Protein AF-M3K2U1-F1 (afdb_monomer)

Radius of gyration: 22.96 Å; Cα contacts (8 Å, |Δi|>4): 30; chains: 1; bounding box: 80×54×49 Å

Organism: Candida maltosa (strain Xu316) (NCBI:txid1245528)

Solvent-accessible surface area (backbone atoms only — not comparable to full-atom values): 6446 Å² total; per-residue (Å²): 138,80,85,79,78,75,73,79,80,75,76,71,79,79,78,84,50,72,67,56,51,52,52,52,47,54,49,50,42,53,72,78,40,66,83,62,80,50,63,69,58,49,53,50,51,53,54,51,48,53,49,51,52,51,50,50,51,52,42,73,74,40,94,53,47,67,64,44,50,50,52,48,52,54,51,51,50,52,52,51,53,50,52,52,51,53,53,54,50,55,54,54,58,65,75,65,76,80,77,78,87,79,87,131

Secondary structure (DSSP, 8-state):
-----------------HHHHHHHHHHHHHHH-TTS--HHHHHHHHHHHHHHHHHHHHHHH-S-HHHHHHHHHHHHHHHHHHHHHHHHHHHHHHTT----PPP-

Structure (mmCIF, N/CA/C/O backbone):
data_AF-M3K2U1-F1
#
_entry.id   AF-M3K2U1-F1
#
loop_
_atom_site.group_PDB
_atom_site.id
_atom_site.type_symbol
_atom_site.label_atom_id
_atom_site.label_alt_id
_atom_site.label_comp_id
_atom_site.label_asym_id
_atom_site.label_entity_id
_atom_site.label_seq_id
_atom_site.pdbx_PDB_ins_code
_atom_site.Cartn_x
_atom_site.Cartn_y
_atom_site.Cartn_z
_atom_site.occupancy
_atom_site.B_iso_or_equiv
_atom_site.auth_seq_id
_atom_site.auth_comp_id
_atom_site.auth_asym_id
_atom_site.auth_atom_id
_atom_site.pdbx_PDB_model_num
ATOM 1 N N . MET A 1 1 ? 47.454 -31.636 -6.502 1.00 44.75 1 MET A N 1
ATOM 2 C CA . MET A 1 1 ? 46.669 -30.669 -5.712 1.00 44.75 1 MET A CA 1
ATOM 3 C C . MET A 1 1 ? 45.978 -29.764 -6.712 1.00 44.75 1 MET A C 1
ATOM 5 O O . MET A 1 1 ? 46.639 -28.910 -7.281 1.00 44.75 1 MET A O 1
ATOM 9 N N . SER A 1 2 ? 44.714 -30.043 -7.021 1.00 44.09 2 SER A N 1
ATOM 10 C CA . SER A 1 2 ? 43.900 -29.178 -7.874 1.00 44.09 2 SER A CA 1
ATOM 11 C C . SER A 1 2 ? 42.861 -28.544 -6.972 1.00 44.09 2 SER A C 1
ATOM 13 O O . SER A 1 2 ? 41.999 -29.230 -6.430 1.00 44.09 2 SER A O 1
ATOM 15 N N . ASP A 1 3 ? 43.062 -27.255 -6.748 1.00 48.75 3 ASP A N 1
ATOM 16 C CA . ASP A 1 3 ? 42.221 -26.366 -5.969 1.00 48.75 3 ASP A CA 1
ATOM 17 C C . ASP A 1 3 ? 40.856 -26.257 -6.664 1.00 48.75 3 ASP A C 1
ATOM 19 O O . ASP A 1 3 ? 40.711 -25.594 -7.691 1.00 48.75 3 ASP A O 1
ATOM 23 N N . ASN A 1 4 ? 39.870 -27.009 -6.170 1.00 52.59 4 ASN A N 1
ATOM 24 C CA . ASN A 1 4 ? 38.485 -26.877 -6.601 1.00 52.59 4 ASN A CA 1
ATOM 25 C C . ASN A 1 4 ? 37.856 -25.757 -5.770 1.00 52.59 4 ASN A C 1
ATOM 27 O O . ASN A 1 4 ? 37.183 -26.009 -4.775 1.00 52.59 4 ASN A O 1
ATOM 31 N N . SER A 1 5 ? 38.146 -24.516 -6.160 1.00 52.28 5 SER A N 1
ATOM 32 C CA . SER A 1 5 ? 37.490 -23.323 -5.637 1.00 52.28 5 SER A CA 1
ATOM 33 C C . SER A 1 5 ? 35.990 -23.378 -5.977 1.00 52.28 5 SER A C 1
ATOM 35 O O . SER A 1 5 ? 35.560 -22.923 -7.040 1.00 52.28 5 SER A O 1
ATOM 37 N N . GLU A 1 6 ? 35.184 -23.959 -5.087 1.00 52.50 6 GLU A N 1
ATOM 38 C CA . GLU A 1 6 ? 33.729 -23.806 -5.086 1.00 52.50 6 GLU A CA 1
ATOM 39 C C . GLU A 1 6 ? 33.406 -22.316 -4.919 1.00 52.50 6 GLU A C 1
ATOM 41 O O . GLU A 1 6 ? 33.556 -21.733 -3.845 1.00 52.50 6 GLU A O 1
ATOM 46 N N . LYS A 1 7 ? 32.990 -21.665 -6.011 1.00 54.19 7 LYS A N 1
ATOM 47 C CA . LYS A 1 7 ? 32.365 -20.341 -5.944 1.00 54.19 7 LYS A CA 1
ATOM 48 C C . LYS A 1 7 ? 31.168 -20.435 -4.988 1.00 54.19 7 LYS A C 1
ATOM 50 O O . LYS A 1 7 ? 30.331 -2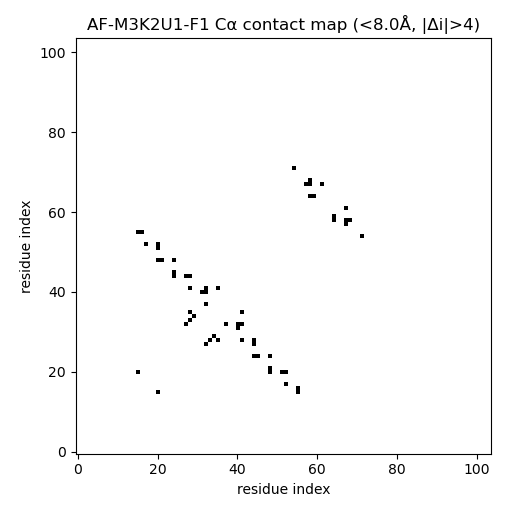1.314 -5.202 1.00 54.19 7 LYS A O 1
ATOM 55 N N . PRO A 1 8 ? 31.030 -19.533 -4.001 1.00 48.44 8 PRO A N 1
ATOM 56 C CA . PRO A 1 8 ? 29.822 -19.485 -3.197 1.00 48.44 8 PRO A CA 1
ATOM 57 C C . PRO A 1 8 ? 28.635 -19.249 -4.132 1.00 48.44 8 PRO A C 1
ATOM 59 O O . PRO A 1 8 ? 28.638 -18.299 -4.920 1.00 48.44 8 PRO A O 1
ATOM 62 N N . GLN A 1 9 ? 27.649 -20.146 -4.077 1.00 45.25 9 GLN A N 1
ATOM 63 C CA . GLN A 1 9 ? 26.349 -19.941 -4.699 1.00 45.25 9 GLN A CA 1
ATOM 64 C C . GLN A 1 9 ? 25.775 -18.654 -4.112 1.00 45.25 9 GLN A C 1
ATOM 66 O O . GLN A 1 9 ? 25.399 -18.589 -2.946 1.00 45.25 9 GLN A O 1
ATOM 71 N N . GLN A 1 10 ? 25.792 -17.599 -4.920 1.00 43.88 10 GLN A N 1
ATOM 72 C CA . GLN A 1 10 ? 25.056 -16.379 -4.654 1.00 43.88 10 GLN A CA 1
ATOM 73 C C . GLN A 1 10 ? 23.581 -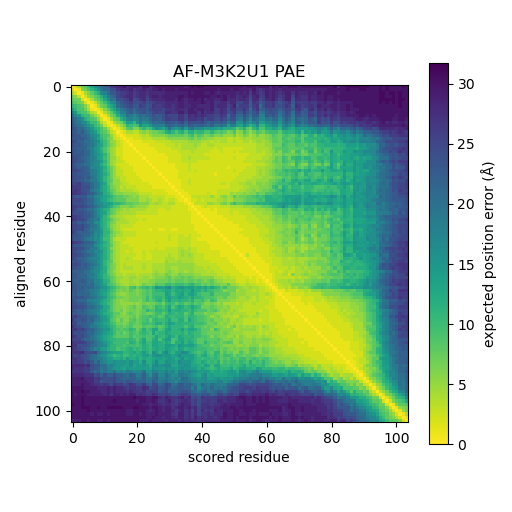16.783 -4.656 1.00 43.88 10 GLN A C 1
ATOM 75 O O . GLN A 1 10 ? 23.005 -17.005 -5.721 1.00 43.88 10 GLN A O 1
ATOM 80 N N . GLU A 1 11 ? 22.994 -16.964 -3.474 1.00 47.72 11 GLU A N 1
ATOM 81 C CA . GLU A 1 11 ? 21.549 -17.086 -3.335 1.00 47.72 11 GLU A CA 1
ATOM 82 C C . GLU A 1 11 ? 20.950 -15.794 -3.891 1.00 47.72 11 GLU A C 1
ATOM 84 O O . GLU A 1 11 ? 21.016 -14.728 -3.277 1.00 47.72 11 GLU A O 1
ATOM 89 N N . THR A 1 12 ? 20.443 -15.854 -5.119 1.00 52.06 12 THR A N 1
ATOM 90 C CA . THR A 1 12 ? 19.627 -14.778 -5.669 1.00 52.06 12 THR A CA 1
ATOM 91 C C . THR A 1 12 ? 18.474 -14.551 -4.695 1.00 52.06 12 THR A C 1
ATOM 93 O O . THR A 1 12 ? 17.804 -15.534 -4.360 1.00 52.06 12 THR A O 1
ATOM 96 N N . PRO A 1 13 ? 18.231 -13.311 -4.229 1.00 63.16 13 PRO A N 1
ATOM 97 C CA . PRO A 1 13 ? 17.120 -13.034 -3.332 1.00 63.16 13 PRO A CA 1
ATOM 98 C C . PRO A 1 13 ? 15.841 -13.596 -3.946 1.00 63.16 13 PRO A C 1
ATOM 100 O O . PRO A 1 13 ? 15.511 -13.260 -5.085 1.00 63.16 13 PRO A O 1
ATOM 103 N N . LYS A 1 14 ? 15.154 -14.489 -3.226 1.00 69.94 14 LYS A N 1
ATOM 104 C CA . LYS A 1 14 ? 13.865 -15.021 -3.669 1.00 69.94 14 LYS A CA 1
ATOM 105 C C . LYS A 1 14 ? 12.914 -13.830 -3.816 1.00 69.94 14 LYS A C 1
ATOM 107 O O . LYS A 1 14 ? 12.600 -13.179 -2.821 1.00 69.94 14 LYS A O 1
ATOM 112 N N . GLU A 1 15 ? 12.518 -13.508 -5.049 1.00 73.62 15 GLU A N 1
ATOM 113 C CA . GLU A 1 15 ? 11.520 -12.463 -5.284 1.00 73.62 15 GLU A CA 1
ATOM 114 C C . GLU A 1 15 ? 10.202 -12.900 -4.637 1.00 73.62 15 GLU A C 1
ATOM 116 O O . GLU A 1 15 ? 9.752 -14.032 -4.815 1.00 73.62 15 GLU A O 1
ATOM 121 N N . LEU A 1 1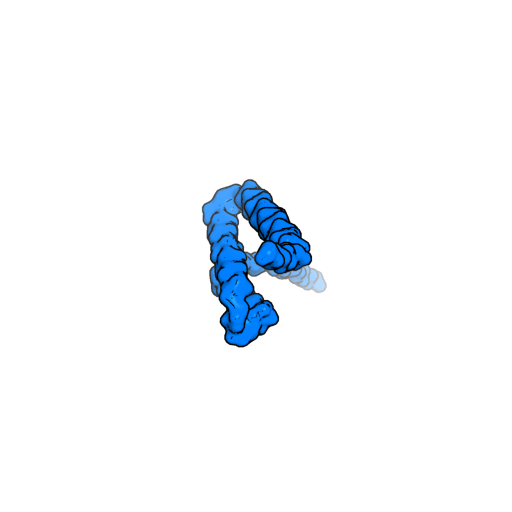6 ? 9.625 -12.001 -3.843 1.00 77.94 16 LEU A N 1
ATOM 122 C CA . LEU A 1 16 ? 8.361 -12.222 -3.153 1.00 77.94 16 LEU A CA 1
ATOM 123 C C . LEU A 1 16 ? 7.228 -12.283 -4.187 1.00 77.94 16 LEU A C 1
ATOM 125 O O . LEU A 1 16 ? 7.121 -11.386 -5.028 1.00 77.94 16 LEU A O 1
ATOM 129 N N . ASP A 1 17 ? 6.383 -13.311 -4.126 1.00 82.75 17 ASP A N 1
ATOM 130 C CA . ASP A 1 17 ? 5.261 -13.478 -5.055 1.00 82.75 17 ASP A CA 1
ATOM 131 C C . ASP A 1 17 ? 3.885 -13.209 -4.404 1.00 82.75 17 ASP A C 1
ATOM 133 O O . ASP A 1 17 ? 3.763 -12.896 -3.217 1.00 82.75 17 ASP A O 1
ATOM 137 N N . GLN A 1 18 ? 2.811 -13.290 -5.198 1.00 80.31 18 GLN A N 1
ATOM 138 C CA . GLN A 1 18 ? 1.443 -13.062 -4.707 1.00 80.31 18 GLN A CA 1
ATOM 139 C C . GLN A 1 18 ? 0.986 -14.121 -3.688 1.00 80.31 18 GLN A C 1
ATOM 141 O O . GLN A 1 18 ? 0.179 -13.818 -2.806 1.00 80.31 18 GLN A O 1
ATOM 146 N N . ASN A 1 19 ? 1.499 -15.352 -3.772 1.00 86.62 19 ASN A N 1
ATOM 147 C CA . ASN A 1 19 ? 1.167 -16.411 -2.820 1.00 86.62 19 ASN A CA 1
ATOM 148 C C . ASN A 1 19 ? 1.832 -16.150 -1.466 1.00 86.62 19 ASN A C 1
ATOM 150 O O . ASN A 1 19 ? 1.212 -16.373 -0.421 1.00 86.62 19 ASN A O 1
ATOM 154 N N . ASP A 1 20 ? 3.063 -15.635 -1.474 1.00 86.06 20 ASP A N 1
ATOM 155 C CA . ASP A 1 20 ? 3.760 -15.197 -0.268 1.00 86.06 20 ASP A CA 1
ATOM 156 C C . ASP A 1 20 ? 2.963 -14.077 0.427 1.00 86.06 20 ASP A C 1
ATOM 158 O O . ASP A 1 20 ? 2.701 -14.154 1.628 1.00 86.06 20 ASP A O 1
ATOM 162 N N . ILE A 1 21 ? 2.466 -13.088 -0.327 1.00 85.88 21 ILE A N 1
ATOM 163 C CA . ILE A 1 21 ? 1.610 -12.012 0.207 1.00 85.88 21 ILE A CA 1
ATOM 164 C C . ILE A 1 21 ? 0.320 -12.543 0.818 1.00 85.88 21 ILE A C 1
ATOM 166 O O . ILE A 1 21 ? -0.029 -12.158 1.936 1.00 85.88 21 ILE A O 1
ATOM 170 N N . HIS A 1 22 ? -0.362 -13.462 0.139 1.00 86.81 22 HIS A N 1
ATOM 171 C CA . HIS A 1 22 ? -1.577 -14.065 0.674 1.00 86.81 22 HIS A CA 1
ATOM 172 C C . HIS A 1 22 ? -1.303 -14.865 1.958 1.00 86.81 22 HIS A C 1
ATOM 174 O O . HIS A 1 22 ? -2.078 -14.826 2.916 1.00 86.81 22 HIS A O 1
ATOM 180 N N . THR A 1 23 ? -0.161 -15.552 2.020 1.00 88.69 23 THR A N 1
ATOM 181 C CA . THR A 1 23 ? 0.270 -16.294 3.211 1.00 88.69 23 THR A CA 1
ATOM 182 C C . THR A 1 23 ? 0.519 -15.352 4.387 1.00 88.69 23 THR A C 1
ATOM 184 O O . THR A 1 23 ? 0.022 -15.598 5.488 1.00 88.69 23 THR A O 1
ATOM 187 N N . ILE A 1 24 ? 1.225 -14.241 4.161 1.00 86.25 24 ILE A N 1
ATOM 188 C CA . ILE A 1 24 ? 1.496 -13.239 5.198 1.00 86.25 24 ILE A CA 1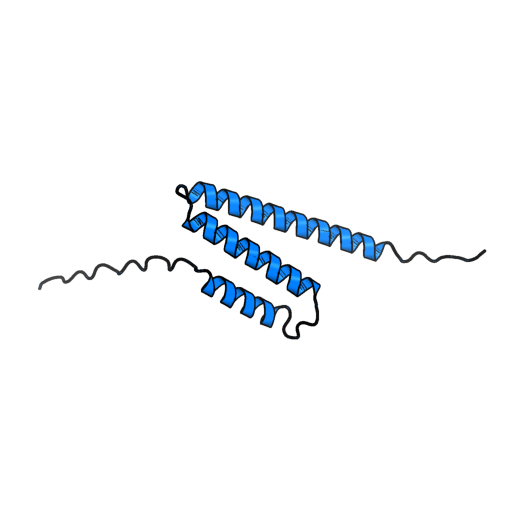
ATOM 189 C C . ILE A 1 24 ? 0.199 -12.555 5.646 1.00 86.25 24 ILE A C 1
ATOM 191 O O . ILE A 1 24 ? -0.006 -12.398 6.849 1.00 86.25 24 ILE A O 1
ATOM 195 N N . GLN A 1 25 ? -0.716 -12.238 4.724 1.00 87.44 25 GLN A N 1
ATOM 196 C CA . GLN A 1 25 ? -2.037 -11.699 5.054 1.00 87.44 25 GLN A CA 1
ATOM 197 C C . GLN A 1 25 ? -2.809 -12.636 5.991 1.00 87.44 25 GLN A C 1
ATOM 199 O O . GLN A 1 25 ? -3.330 -12.204 7.019 1.00 87.44 25 GLN A O 1
ATOM 204 N N . ASN A 1 26 ? -2.846 -13.931 5.673 1.00 90.94 26 ASN A N 1
ATOM 205 C CA . ASN A 1 26 ? -3.530 -14.931 6.491 1.00 90.94 26 ASN A CA 1
ATOM 206 C C . ASN A 1 26 ? -2.891 -15.086 7.879 1.00 90.94 26 ASN A C 1
ATOM 208 O O . ASN A 1 26 ? -3.599 -15.288 8.867 1.00 90.94 26 ASN A O 1
ATOM 212 N N . MET A 1 27 ? -1.564 -14.981 7.979 1.00 88.00 27 MET A N 1
ATOM 213 C CA . MET A 1 27 ? -0.874 -14.965 9.272 1.00 88.00 27 MET A CA 1
ATOM 214 C C . MET A 1 27 ? -1.207 -13.705 10.074 1.00 88.00 27 MET A C 1
ATOM 216 O O . MET A 1 27 ? -1.557 -13.812 11.248 1.00 88.00 27 MET A O 1
ATOM 220 N N . ALA A 1 28 ? -1.161 -12.530 9.444 1.00 82.31 28 ALA A N 1
ATOM 221 C CA . ALA A 1 28 ? -1.511 -11.263 10.078 1.00 82.31 28 ALA A CA 1
ATOM 222 C C . ALA A 1 28 ? -2.946 -11.291 10.617 1.00 82.31 28 ALA A C 1
ATOM 224 O O . ALA A 1 28 ? -3.174 -10.915 11.763 1.00 82.31 28 ALA A O 1
ATOM 225 N N . GLN A 1 29 ? -3.889 -11.832 9.843 1.00 88.12 29 GLN A N 1
ATOM 226 C CA . GLN A 1 29 ? -5.270 -12.043 10.270 1.00 88.12 29 GLN A CA 1
ATOM 227 C C . GLN A 1 29 ? -5.357 -12.920 11.525 1.00 88.12 29 GLN A C 1
ATOM 229 O O . GLN A 1 29 ? -5.983 -12.531 12.506 1.00 88.12 29 GLN A O 1
ATOM 234 N N . LYS A 1 30 ? -4.690 -14.080 11.528 1.00 90.56 30 LYS A N 1
ATOM 235 C CA . LYS A 1 30 ? -4.697 -15.007 12.672 1.00 90.56 30 LYS A CA 1
ATOM 236 C C . LYS A 1 30 ? -4.068 -14.418 13.934 1.00 90.56 30 LYS A C 1
ATOM 238 O O . LYS A 1 30 ? -4.452 -14.811 15.027 1.00 90.56 30 LYS A O 1
ATOM 243 N N . ILE A 1 31 ? -3.095 -13.520 13.797 1.00 86.62 31 ILE A N 1
ATOM 244 C CA . ILE A 1 31 ? -2.396 -12.910 14.936 1.00 86.62 31 ILE A CA 1
ATOM 245 C C . ILE A 1 31 ? -3.171 -11.704 15.473 1.00 86.62 31 ILE A C 1
ATOM 247 O O . ILE A 1 31 ? -3.341 -11.567 16.681 1.00 86.62 31 ILE A O 1
ATOM 251 N N . LEU A 1 32 ? -3.620 -10.820 14.582 1.00 80.69 32 LEU A N 1
ATOM 252 C CA . LEU A 1 32 ? -4.185 -9.520 14.944 1.00 80.69 32 LEU A CA 1
ATOM 253 C C . LEU A 1 32 ? -5.702 -9.566 15.156 1.00 80.69 32 LEU A C 1
ATOM 255 O O . LEU A 1 32 ? -6.230 -8.747 15.904 1.00 80.69 32 LEU A O 1
ATOM 259 N N . ASN A 1 33 ? -6.405 -10.503 14.515 1.00 89.69 33 ASN A N 1
ATOM 260 C CA . ASN A 1 33 ? -7.843 -10.706 14.685 1.00 89.69 33 ASN A CA 1
ATOM 261 C C . ASN A 1 33 ? -8.224 -12.202 14.570 1.00 89.69 33 ASN A C 1
ATOM 263 O O . ASN A 1 33 ? -8.936 -12.597 13.638 1.00 89.69 33 ASN A O 1
ATOM 267 N N . PRO A 1 34 ? -7.750 -13.051 15.508 1.00 89.44 34 PRO A N 1
ATOM 268 C CA . PRO A 1 34 ? -7.876 -14.514 15.448 1.00 89.44 34 PRO A CA 1
ATOM 269 C C . PRO A 1 34 ? -9.316 -15.019 15.324 1.00 89.44 34 PRO A C 1
ATOM 271 O O . PRO A 1 34 ? -9.563 -16.008 14.638 1.00 89.44 34 PRO A O 1
ATOM 274 N N . ASN A 1 35 ? -10.255 -14.335 15.977 1.00 92.44 35 ASN A N 1
ATOM 275 C CA . ASN A 1 35 ? -11.667 -14.718 16.019 1.00 92.44 35 ASN A CA 1
ATOM 276 C C . ASN A 1 35 ? -12.521 -13.975 14.988 1.00 92.44 35 ASN A C 1
ATOM 278 O O . ASN A 1 35 ? -13.706 -14.253 14.861 1.00 92.44 35 ASN A O 1
ATOM 282 N N . ASN A 1 36 ? -11.919 -13.053 14.231 1.00 83.94 36 ASN A N 1
ATOM 283 C CA . ASN A 1 36 ? -12.613 -12.213 13.263 1.00 83.94 36 ASN A CA 1
ATOM 284 C C . ASN A 1 36 ? -13.619 -11.209 13.871 1.00 83.94 36 ASN A C 1
ATOM 286 O O . ASN A 1 36 ? -14.446 -10.659 13.147 1.00 83.94 36 ASN A O 1
ATOM 290 N N . ASP A 1 37 ? -13.527 -10.940 15.174 1.00 89.44 37 ASP A N 1
ATOM 291 C CA . ASP A 1 37 ? -14.512 -10.156 15.933 1.00 89.44 37 ASP A CA 1
ATOM 292 C C . ASP A 1 37 ? -14.397 -8.642 15.694 1.00 89.44 37 ASP A C 1
ATOM 294 O O . ASP A 1 37 ? -15.352 -7.899 15.923 1.00 89.44 37 ASP A O 1
ATOM 298 N N . ASN A 1 38 ? -13.232 -8.162 15.239 1.00 86.06 38 ASN A N 1
ATOM 299 C CA . ASN A 1 38 ? -13.009 -6.744 14.959 1.00 86.06 38 ASN A CA 1
ATOM 300 C C . ASN A 1 38 ? -13.012 -6.443 13.442 1.00 86.06 38 ASN A C 1
ATOM 302 O O . ASN A 1 38 ? -11.979 -6.607 12.782 1.00 86.06 38 ASN A O 1
ATOM 306 N N . PRO A 1 39 ? -14.132 -5.962 12.868 1.00 86.69 39 PRO A N 1
ATOM 307 C CA . PRO A 1 39 ? -14.230 -5.691 11.434 1.00 86.69 39 PRO A CA 1
ATOM 308 C C . PRO A 1 39 ? -13.270 -4.591 10.958 1.00 86.69 39 PRO A C 1
ATOM 310 O O . PRO A 1 39 ? -12.755 -4.682 9.847 1.00 86.69 39 PRO A O 1
ATOM 313 N N . GLN A 1 40 ? -12.937 -3.610 11.803 1.00 83.50 40 GLN A N 1
ATOM 314 C CA . GLN A 1 40 ? -11.986 -2.554 11.435 1.00 83.50 40 GLN A CA 1
ATOM 315 C C . GLN A 1 40 ? -10.568 -3.108 11.241 1.00 83.50 40 GLN A C 1
ATOM 317 O O . GLN A 1 40 ? -9.849 -2.685 10.336 1.00 83.50 40 GLN A O 1
ATOM 322 N N . ILE A 1 41 ? -10.163 -4.089 12.057 1.00 79.50 41 ILE A N 1
ATOM 323 C CA . ILE A 1 41 ? -8.857 -4.745 11.894 1.00 79.50 41 ILE A CA 1
ATOM 324 C C . ILE A 1 41 ? -8.822 -5.546 10.588 1.00 79.50 41 ILE A C 1
ATOM 326 O O . ILE A 1 41 ? -7.806 -5.530 9.896 1.00 79.50 41 ILE A O 1
ATOM 330 N N . ASN A 1 42 ? -9.927 -6.185 10.198 1.00 84.88 42 ASN A N 1
ATOM 331 C CA . ASN A 1 42 ? -10.001 -6.896 8.918 1.00 84.88 42 ASN A CA 1
ATOM 332 C C . ASN A 1 42 ? -9.845 -5.967 7.725 1.00 84.88 42 ASN A C 1
ATOM 334 O O . ASN A 1 42 ? -9.059 -6.259 6.828 1.00 84.88 42 ASN A O 1
ATOM 338 N N . GLU A 1 43 ? -10.586 -4.862 7.711 1.00 85.50 43 GLU A N 1
ATOM 339 C CA . GLU A 1 43 ? -10.506 -3.868 6.641 1.00 85.50 43 GLU A CA 1
ATOM 340 C C . GLU A 1 43 ? -9.091 -3.294 6.535 1.00 85.50 43 GLU A C 1
ATOM 342 O O . GLU A 1 43 ? -8.546 -3.150 5.437 1.00 85.50 43 GLU A O 1
ATOM 347 N N . TYR A 1 44 ? -8.444 -3.046 7.675 1.00 83.06 44 TYR A N 1
ATOM 348 C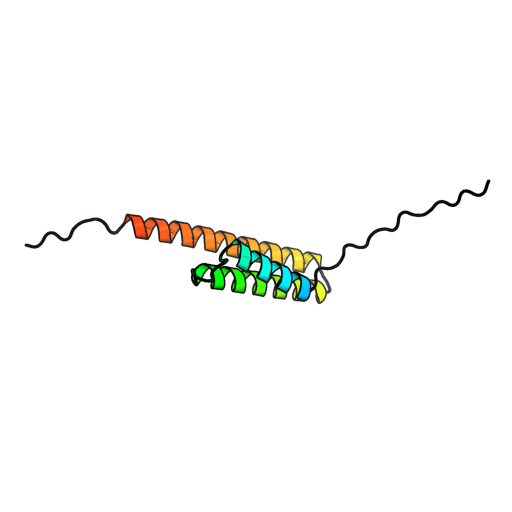 CA . TYR A 1 44 ? -7.059 -2.594 7.713 1.00 83.06 44 TYR A CA 1
ATOM 349 C C . TYR A 1 44 ? -6.081 -3.632 7.141 1.00 83.06 44 TYR A C 1
ATOM 351 O O . TYR A 1 44 ? -5.234 -3.294 6.313 1.00 83.06 44 TYR A O 1
ATOM 359 N N . ILE A 1 45 ? -6.206 -4.905 7.526 1.00 82.19 45 ILE A N 1
ATOM 360 C CA . ILE A 1 45 ? -5.360 -5.985 7.000 1.00 82.19 45 ILE A CA 1
ATOM 361 C C . ILE A 1 45 ? -5.588 -6.134 5.493 1.00 82.19 45 ILE A C 1
ATOM 363 O O . ILE A 1 45 ? -4.636 -6.083 4.716 1.00 82.19 45 ILE A O 1
ATOM 367 N N . GLN A 1 46 ? -6.839 -6.248 5.050 1.00 87.31 46 GLN A N 1
ATOM 368 C CA . GLN A 1 46 ? -7.170 -6.411 3.634 1.00 87.31 46 GLN A CA 1
ATOM 369 C C . GLN A 1 46 ? -6.658 -5.247 2.783 1.00 87.31 46 GLN A C 1
ATOM 371 O O . GLN A 1 46 ? -6.012 -5.476 1.762 1.00 87.31 46 GLN A O 1
ATOM 376 N N . SER A 1 47 ? -6.893 -4.005 3.212 1.00 85.50 47 SER A N 1
ATOM 377 C CA . SER A 1 47 ? -6.427 -2.820 2.482 1.00 85.50 47 SER A CA 1
ATOM 378 C C . SER A 1 47 ? -4.898 -2.745 2.414 1.00 85.50 47 SER A C 1
ATOM 380 O O . SER A 1 47 ? -4.346 -2.436 1.356 1.00 85.50 47 SER A O 1
ATOM 382 N N . THR A 1 48 ? -4.207 -3.100 3.500 1.00 85.62 48 THR A N 1
ATOM 383 C CA . THR A 1 48 ? -2.739 -3.114 3.562 1.00 85.62 48 THR A CA 1
ATOM 384 C C . THR A 1 48 ? -2.147 -4.139 2.598 1.00 85.62 48 THR A C 1
ATOM 386 O O . THR A 1 48 ? -1.281 -3.806 1.788 1.00 85.62 48 THR A O 1
ATOM 389 N N . PHE A 1 49 ? -2.629 -5.382 2.630 1.00 86.88 49 PHE A N 1
ATOM 390 C CA . PHE A 1 49 ? -2.090 -6.443 1.776 1.00 86.88 49 PHE A CA 1
ATOM 391 C C . PHE A 1 49 ? -2.500 -6.292 0.306 1.00 86.88 49 PHE A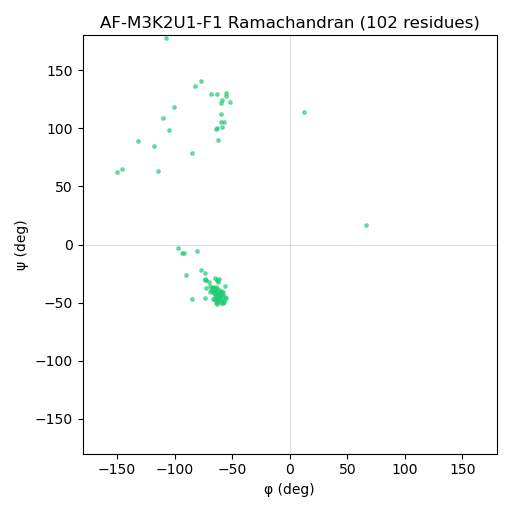 C 1
ATOM 393 O O . PHE A 1 49 ? -1.700 -6.609 -0.574 1.00 86.88 49 PHE A O 1
ATOM 400 N N . ALA A 1 50 ? -3.674 -5.716 0.020 1.00 88.38 50 ALA A N 1
ATOM 401 C CA . ALA A 1 50 ? -4.045 -5.321 -1.338 1.00 88.38 50 ALA A CA 1
ATOM 402 C C . ALA A 1 50 ? -3.074 -4.273 -1.907 1.00 88.38 50 ALA A C 1
ATOM 404 O O . ALA A 1 50 ? -2.632 -4.396 -3.051 1.00 88.38 50 ALA A O 1
ATOM 405 N N . TYR A 1 51 ? -2.694 -3.274 -1.104 1.00 85.38 51 TYR A N 1
ATOM 406 C CA . TYR A 1 51 ? -1.700 -2.283 -1.507 1.00 85.38 51 TYR A CA 1
ATOM 407 C C . TYR A 1 51 ? -0.318 -2.912 -1.742 1.00 85.38 51 TYR A C 1
ATOM 409 O O . TYR A 1 51 ? 0.282 -2.690 -2.793 1.00 85.38 51 TYR A O 1
ATOM 417 N N . ILE A 1 52 ? 0.169 -3.746 -0.814 1.00 84.12 52 ILE A N 1
ATOM 418 C CA . ILE A 1 52 ? 1.465 -4.434 -0.957 1.00 84.12 52 ILE A CA 1
ATOM 419 C C . ILE A 1 52 ? 1.485 -5.299 -2.227 1.00 84.12 52 ILE A C 1
ATOM 421 O O . ILE A 1 52 ? 2.458 -5.265 -2.980 1.00 84.12 52 ILE A O 1
ATOM 425 N N . GLY A 1 53 ? 0.399 -6.025 -2.509 1.00 86.19 53 GLY A N 1
ATOM 426 C CA . GLY A 1 53 ? 0.266 -6.821 -3.728 1.00 86.19 53 GLY A CA 1
ATOM 427 C C . GLY A 1 53 ? 0.357 -5.978 -5.005 1.00 86.19 53 GLY A C 1
ATOM 428 O O . GLY A 1 53 ? 1.033 -6.378 -5.955 1.00 86.19 53 GLY A O 1
ATOM 429 N N . GLN A 1 54 ? -0.264 -4.794 -5.028 1.00 86.88 54 GLN A N 1
ATOM 430 C CA . GLN A 1 54 ? -0.172 -3.862 -6.160 1.00 86.88 54 GLN A CA 1
ATOM 431 C C . GLN A 1 54 ? 1.225 -3.248 -6.301 1.00 86.88 54 GLN A C 1
ATOM 433 O O . GLN A 1 54 ? 1.741 -3.137 -7.413 1.00 86.88 54 GLN A O 1
ATOM 438 N N . ALA A 1 55 ? 1.854 -2.878 -5.186 1.00 85.50 55 ALA A N 1
ATOM 439 C CA . ALA A 1 55 ? 3.209 -2.345 -5.158 1.00 85.50 55 ALA A CA 1
ATOM 440 C C . ALA A 1 55 ? 4.224 -3.358 -5.713 1.00 85.50 55 ALA A C 1
ATOM 442 O O . ALA A 1 55 ? 5.066 -3.009 -6.540 1.00 85.50 55 ALA A O 1
ATOM 443 N N . LEU A 1 56 ? 4.102 -4.631 -5.331 1.00 83.75 56 LEU A N 1
ATOM 444 C CA . LEU A 1 56 ? 4.947 -5.706 -5.856 1.00 83.75 56 LEU A CA 1
ATOM 445 C C . LEU A 1 56 ? 4.733 -5.935 -7.345 1.00 83.75 56 LEU A C 1
ATOM 447 O O . LEU A 1 56 ? 5.712 -6.035 -8.081 1.00 83.75 56 LEU A O 1
ATOM 451 N N . MET A 1 57 ? 3.478 -5.943 -7.800 1.00 84.69 57 MET A N 1
ATOM 452 C CA . MET A 1 57 ? 3.173 -6.037 -9.226 1.00 84.69 57 MET A CA 1
ATOM 453 C C . MET A 1 57 ? 3.840 -4.891 -9.998 1.00 84.69 57 MET A C 1
ATOM 455 O O . MET A 1 57 ? 4.557 -5.151 -10.961 1.00 84.69 57 MET A O 1
ATOM 459 N N . LYS A 1 58 ? 3.688 -3.640 -9.534 1.00 85.19 58 LYS A N 1
ATOM 460 C CA . LYS A 1 58 ? 4.353 -2.473 -10.136 1.00 85.19 58 LYS A CA 1
ATOM 461 C C . LYS A 1 58 ? 5.869 -2.659 -10.198 1.00 85.19 58 LYS A C 1
ATOM 463 O O . LYS A 1 58 ? 6.459 -2.400 -11.242 1.00 85.19 58 LYS A O 1
ATOM 468 N N . MET A 1 59 ? 6.496 -3.123 -9.116 1.00 84.12 59 MET A N 1
ATOM 469 C CA . MET A 1 59 ? 7.946 -3.344 -9.069 1.00 84.12 59 MET A CA 1
ATOM 470 C C . MET A 1 59 ? 8.414 -4.429 -10.047 1.00 84.12 59 MET A C 1
ATOM 472 O O . MET A 1 59 ? 9.455 -4.269 -10.681 1.00 84.12 59 MET A O 1
ATOM 476 N N . GLN A 1 60 ? 7.652 -5.517 -10.182 1.00 82.50 60 GLN A N 1
ATOM 477 C CA . GLN A 1 60 ? 7.968 -6.622 -11.091 1.00 82.50 60 GLN A CA 1
ATOM 478 C C . GLN A 1 60 ? 7.824 -6.219 -12.561 1.00 82.50 60 GLN A C 1
ATOM 480 O O . GLN A 1 60 ? 8.615 -6.653 -13.395 1.00 82.50 60 GLN A O 1
ATOM 485 N N . THR A 1 61 ? 6.842 -5.374 -12.882 1.00 85.75 61 THR A N 1
ATOM 486 C CA . THR A 1 61 ? 6.571 -4.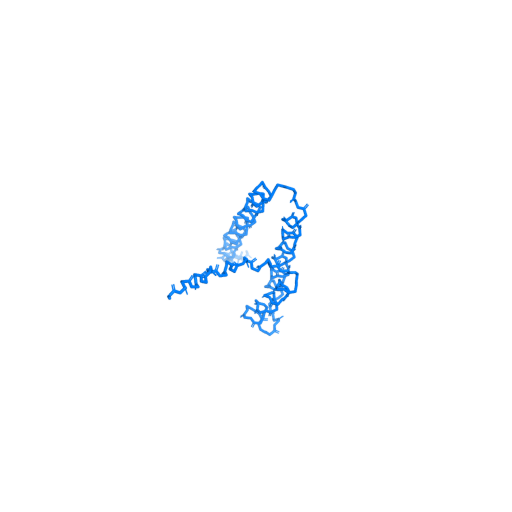940 -14.261 1.00 85.75 61 THR A CA 1
ATOM 487 C C . THR A 1 61 ? 7.298 -3.656 -14.666 1.00 85.75 61 THR A C 1
ATOM 489 O O . THR A 1 61 ? 7.220 -3.259 -15.827 1.00 85.75 61 THR A O 1
ATOM 492 N N . SER A 1 62 ? 7.964 -2.969 -13.732 1.00 87.38 62 SER A N 1
ATOM 493 C CA . SER A 1 62 ? 8.633 -1.694 -14.004 1.00 87.38 62 SER A CA 1
ATOM 494 C C . SER A 1 62 ? 10.017 -1.888 -14.619 1.00 87.38 62 SER A C 1
ATOM 496 O O . SER A 1 62 ? 10.832 -2.679 -14.143 1.00 87.38 62 SER A O 1
ATOM 498 N N . ASN A 1 63 ? 10.302 -1.084 -15.643 1.00 86.62 63 ASN A N 1
ATOM 499 C CA . ASN A 1 63 ? 11.629 -0.989 -16.248 1.00 86.62 63 ASN A CA 1
ATOM 500 C C . ASN A 1 63 ? 12.623 -0.227 -15.353 1.00 86.62 63 ASN A C 1
ATOM 502 O O . ASN A 1 63 ? 13.826 -0.454 -15.455 1.00 86.62 63 ASN A O 1
ATOM 506 N N . ASP A 1 64 ? 12.131 0.650 -14.470 1.00 88.81 64 ASP A N 1
ATOM 507 C CA . ASP A 1 64 ? 12.933 1.401 -13.499 1.00 88.81 64 ASP A CA 1
ATOM 508 C C . ASP A 1 64 ? 12.505 1.031 -12.074 1.00 88.81 64 ASP A C 1
ATOM 510 O O . ASP A 1 64 ? 11.673 1.681 -11.431 1.00 88.81 64 ASP A O 1
ATOM 514 N N . LYS A 1 65 ? 13.088 -0.064 -11.579 1.00 83.62 65 LYS A N 1
ATOM 515 C CA . LYS A 1 65 ? 12.788 -0.600 -10.248 1.00 83.62 65 LYS A CA 1
ATOM 516 C C . LYS A 1 65 ? 13.129 0.390 -9.126 1.00 83.62 65 LYS A C 1
ATOM 518 O O . LYS A 1 65 ? 12.461 0.364 -8.096 1.00 83.62 65 LYS A O 1
ATOM 523 N N . GLN A 1 66 ? 14.131 1.261 -9.299 1.00 83.00 66 GLN A N 1
ATOM 524 C CA . GLN A 1 66 ? 14.533 2.212 -8.254 1.00 83.00 66 GLN A CA 1
ATOM 525 C C . GLN A 1 66 ? 13.527 3.352 -8.110 1.00 83.00 66 GLN A C 1
ATOM 527 O O . GLN A 1 66 ? 13.112 3.658 -6.990 1.00 83.00 66 GLN A O 1
ATOM 532 N N . ALA A 1 67 ? 13.092 3.942 -9.225 1.00 85.25 67 ALA A N 1
ATOM 533 C CA . ALA A 1 67 ? 12.054 4.967 -9.202 1.00 85.25 67 ALA A CA 1
ATOM 534 C C . ALA A 1 67 ? 10.737 4.412 -8.635 1.00 85.25 67 ALA A C 1
ATOM 536 O O . ALA A 1 67 ? 10.117 5.037 -7.776 1.00 85.25 67 ALA A O 1
ATOM 537 N N . THR A 1 68 ? 10.351 3.197 -9.040 1.00 83.94 68 THR A N 1
ATOM 538 C CA . THR A 1 68 ? 9.146 2.532 -8.525 1.00 83.94 68 THR A CA 1
ATOM 539 C C . THR A 1 68 ? 9.248 2.203 -7.036 1.00 83.94 68 THR A C 1
ATOM 541 O O . THR A 1 68 ? 8.291 2.424 -6.300 1.00 83.94 68 THR A O 1
ATOM 544 N N . ALA A 1 69 ? 10.400 1.728 -6.553 1.00 81.06 69 ALA A N 1
ATOM 545 C CA . ALA A 1 69 ? 10.604 1.493 -5.124 1.00 81.06 69 ALA A CA 1
ATOM 546 C C . ALA A 1 69 ? 10.473 2.789 -4.310 1.00 81.06 69 ALA A C 1
ATOM 548 O O . ALA A 1 69 ? 9.871 2.782 -3.235 1.00 81.06 69 ALA A O 1
ATOM 549 N N . LYS A 1 70 ? 10.985 3.908 -4.840 1.00 84.06 70 LYS A N 1
ATOM 550 C CA . LYS A 1 70 ? 10.819 5.224 -4.222 1.00 84.06 70 LYS A CA 1
ATOM 551 C C . LYS A 1 70 ? 9.347 5.646 -4.159 1.00 84.06 70 LYS A C 1
ATOM 553 O O . LYS A 1 70 ? 8.899 6.045 -3.092 1.00 84.06 70 LYS A O 1
ATOM 558 N N . GLU A 1 71 ? 8.598 5.508 -5.253 1.00 83.44 71 GLU A N 1
ATOM 559 C CA . GLU A 1 71 ? 7.155 5.804 -5.291 1.00 83.44 71 GLU A CA 1
ATOM 560 C C . GLU A 1 71 ? 6.386 4.988 -4.239 1.00 83.44 71 GLU A C 1
ATOM 562 O O . GLU A 1 71 ? 5.583 5.537 -3.488 1.00 83.44 71 GLU A O 1
ATOM 567 N N . ILE A 1 72 ? 6.677 3.687 -4.137 1.00 80.38 72 ILE A N 1
ATOM 568 C CA . ILE A 1 72 ? 6.040 2.789 -3.164 1.00 80.38 72 ILE A CA 1
ATOM 569 C C . ILE A 1 72 ? 6.355 3.214 -1.725 1.00 80.38 72 ILE A C 1
ATOM 571 O O . ILE A 1 72 ? 5.464 3.192 -0.873 1.00 80.38 72 ILE A O 1
ATOM 575 N N . ALA A 1 73 ? 7.610 3.573 -1.439 1.00 79.06 73 ALA A N 1
ATOM 576 C CA . ALA A 1 73 ? 8.035 4.009 -0.111 1.00 79.06 73 ALA A CA 1
ATOM 577 C C . ALA A 1 73 ? 7.398 5.350 0.287 1.00 79.06 73 ALA A C 1
ATOM 579 O O . ALA A 1 73 ? 6.952 5.507 1.428 1.00 79.06 73 ALA A O 1
ATOM 580 N N . ASP A 1 74 ? 7.320 6.291 -0.654 1.00 83.44 74 ASP A N 1
ATOM 581 C CA . ASP A 1 74 ? 6.694 7.593 -0.439 1.00 83.44 74 ASP A CA 1
ATOM 582 C C . ASP A 1 74 ? 5.180 7.422 -0.159 1.00 83.44 74 ASP A C 1
ATOM 584 O O . ASP A 1 74 ? 4.670 7.993 0.807 1.00 83.44 74 ASP A O 1
ATOM 588 N N . ASP A 1 75 ? 4.472 6.560 -0.905 1.00 81.94 75 ASP A N 1
ATOM 589 C CA . ASP A 1 75 ? 3.039 6.283 -0.680 1.00 81.94 75 ASP A CA 1
ATOM 590 C C . ASP A 1 75 ? 2.779 5.536 0.645 1.00 81.94 75 ASP A C 1
ATOM 592 O O . ASP A 1 75 ? 1.856 5.881 1.387 1.00 81.94 75 ASP A O 1
ATOM 596 N N . LEU A 1 76 ? 3.633 4.571 1.019 1.00 77.75 76 LEU A N 1
ATOM 597 C CA . LEU A 1 76 ? 3.556 3.909 2.332 1.00 77.75 76 LEU A CA 1
ATOM 598 C C . LEU A 1 76 ? 3.719 4.899 3.485 1.00 77.75 76 LEU A C 1
ATOM 600 O O . LEU A 1 76 ? 2.979 4.832 4.469 1.00 77.75 76 LEU A O 1
ATOM 604 N N . THR A 1 77 ? 4.671 5.822 3.353 1.00 78.81 77 THR A N 1
ATOM 605 C CA . THR A 1 77 ? 4.920 6.863 4.354 1.00 78.81 77 THR A CA 1
ATOM 606 C C . THR A 1 77 ? 3.691 7.755 4.506 1.00 78.81 77 THR A C 1
ATOM 608 O O . THR A 1 77 ? 3.201 7.940 5.619 1.00 78.81 77 THR A O 1
ATOM 611 N N . GLN A 1 78 ? 3.118 8.224 3.394 1.00 83.19 78 GLN A N 1
ATOM 612 C CA . GLN A 1 78 ? 1.912 9.056 3.409 1.00 83.19 78 GLN A CA 1
ATOM 613 C C . GLN A 1 78 ? 0.711 8.347 4.043 1.00 83.19 78 GLN A C 1
ATOM 615 O O . GLN A 1 78 ? 0.004 8.942 4.859 1.00 83.19 78 GLN A O 1
ATOM 620 N N . ARG A 1 79 ? 0.483 7.069 3.718 1.00 77.62 79 ARG A N 1
ATOM 621 C CA . ARG A 1 79 ? -0.602 6.273 4.317 1.00 77.62 79 ARG A CA 1
ATOM 622 C C . ARG A 1 79 ? -0.424 6.105 5.818 1.00 77.62 79 ARG A C 1
ATOM 624 O O . ARG A 1 79 ? -1.395 6.228 6.563 1.00 77.62 79 ARG A O 1
ATOM 631 N N . PHE A 1 80 ? 0.801 5.829 6.259 1.00 74.31 80 PHE A N 1
ATOM 632 C CA . PHE A 1 80 ? 1.103 5.696 7.678 1.00 74.31 80 PHE A CA 1
ATOM 633 C C . PHE A 1 80 ? 0.872 7.014 8.421 1.00 74.31 80 PHE A C 1
ATOM 635 O O . PHE A 1 80 ? 0.172 7.029 9.431 1.00 74.31 80 PHE A O 1
ATOM 642 N N . GLU A 1 81 ? 1.383 8.129 7.899 1.00 78.81 81 GLU A N 1
ATOM 643 C CA . GLU A 1 81 ? 1.163 9.453 8.486 1.00 78.81 81 GLU A CA 1
ATOM 644 C C . GLU A 1 81 ? -0.324 9.822 8.548 1.00 78.81 81 GLU A C 1
ATOM 646 O O . GLU A 1 81 ? -0.789 10.335 9.567 1.00 78.81 81 GLU A O 1
ATOM 651 N N . ALA A 1 82 ? -1.089 9.532 7.491 1.00 80.31 82 ALA A N 1
ATOM 652 C CA . ALA A 1 82 ? -2.532 9.760 7.460 1.00 80.31 82 ALA A CA 1
ATOM 653 C C . ALA A 1 82 ? -3.266 8.918 8.514 1.00 80.31 82 ALA A C 1
ATOM 655 O O . ALA A 1 82 ? -4.131 9.431 9.223 1.00 80.31 82 ALA A O 1
ATOM 656 N N . TRP A 1 83 ? -2.889 7.647 8.665 1.00 74.00 83 TRP A N 1
ATOM 657 C CA . TRP A 1 83 ? -3.451 6.769 9.688 1.00 74.00 83 TRP A CA 1
ATOM 658 C C . TRP A 1 83 ? -3.126 7.247 11.109 1.00 74.00 83 TRP A C 1
ATOM 660 O O . TRP A 1 83 ? -4.010 7.261 11.965 1.00 74.00 83 TRP A O 1
ATOM 670 N N . VAL A 1 84 ? -1.885 7.680 11.365 1.00 74.88 84 VAL A N 1
ATOM 671 C CA . VAL A 1 84 ? -1.488 8.246 12.664 1.00 74.88 84 VAL A CA 1
ATOM 672 C C . VAL A 1 84 ? -2.315 9.492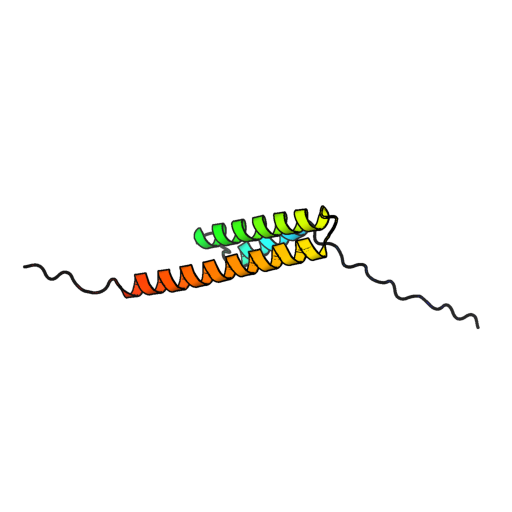 12.981 1.00 74.88 84 VAL A C 1
ATOM 674 O O . VAL A 1 84 ? -2.888 9.563 14.067 1.00 74.88 84 VAL A O 1
ATOM 677 N N . LYS A 1 85 ? -2.444 10.428 12.031 1.00 80.12 85 LYS A N 1
ATOM 678 C CA . LYS A 1 85 ? -3.252 11.647 12.206 1.00 80.12 85 LYS A CA 1
ATOM 679 C C . LYS A 1 85 ? -4.714 11.325 12.500 1.00 80.12 85 LYS A C 1
ATOM 681 O O . LYS A 1 85 ? -5.233 11.788 13.510 1.00 80.12 85 LYS A O 1
ATOM 686 N N . ALA A 1 86 ? -5.335 10.462 11.695 1.00 74.62 86 ALA A N 1
ATOM 687 C CA . ALA A 1 86 ? -6.720 10.046 11.903 1.00 74.62 86 ALA A CA 1
ATOM 688 C C . ALA A 1 86 ? 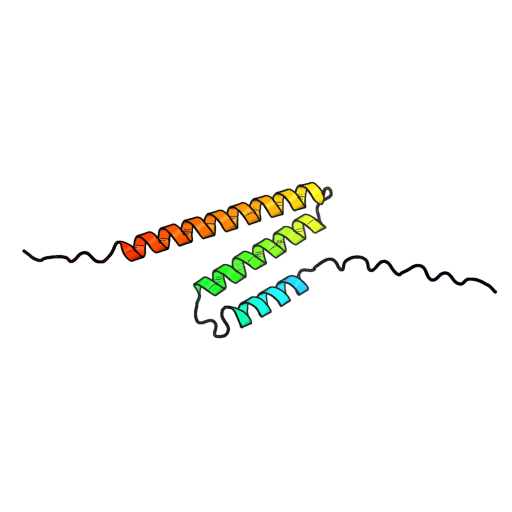-6.916 9.413 13.290 1.00 74.62 86 ALA A C 1
ATOM 690 O O . ALA A 1 86 ? -7.877 9.717 13.989 1.00 74.62 86 ALA A O 1
ATOM 691 N N . ARG A 1 87 ? -5.969 8.583 13.743 1.00 72.88 87 ARG A N 1
ATOM 692 C CA . ARG A 1 87 ? -6.016 7.960 15.072 1.00 72.88 87 ARG A CA 1
ATOM 693 C C . ARG A 1 87 ? -5.885 8.975 16.209 1.00 72.88 87 ARG A C 1
ATOM 695 O O . ARG A 1 87 ? -6.545 8.823 17.237 1.00 72.88 87 ARG A O 1
ATOM 702 N N . GLU A 1 88 ? -5.011 9.967 16.070 1.00 76.81 88 GLU A N 1
ATOM 703 C CA . GLU A 1 88 ? -4.864 11.044 17.055 1.00 76.81 88 GLU A CA 1
ATOM 704 C C . GLU A 1 88 ? -6.103 11.944 17.110 1.00 76.81 88 GLU A C 1
ATOM 706 O O . GLU A 1 88 ? -6.515 12.350 18.197 1.00 76.81 88 GLU A O 1
ATOM 711 N N . GLU A 1 89 ? -6.729 12.212 15.966 1.00 76.00 89 GLU A N 1
ATOM 712 C CA . GLU A 1 89 ? -7.983 12.962 15.863 1.00 76.00 89 GLU A CA 1
ATOM 713 C C . GLU A 1 89 ? -9.146 12.197 16.508 1.00 76.00 89 GLU A C 1
ATOM 715 O O . GLU A 1 89 ? -9.828 12.746 17.373 1.00 76.00 89 GLU A O 1
ATOM 720 N N . SER A 1 90 ? -9.297 10.898 16.225 1.00 67.88 90 SER A N 1
ATOM 721 C CA . SER A 1 90 ? -10.327 10.060 16.861 1.00 67.88 90 SER A CA 1
ATOM 722 C C . SER A 1 90 ? -10.159 9.946 18.382 1.00 67.88 90 SER A C 1
ATOM 724 O O . SER A 1 90 ? -11.146 9.853 19.110 1.00 67.88 90 SER A O 1
ATOM 726 N N . LYS A 1 91 ? -8.919 9.982 18.898 1.00 60.66 91 LYS A N 1
ATOM 727 C CA . LYS A 1 91 ? -8.670 10.034 20.350 1.00 60.66 91 LYS A CA 1
ATOM 728 C C . LYS A 1 91 ? -9.133 11.351 20.976 1.00 60.66 91 LYS A C 1
ATOM 730 O O . LYS A 1 91 ? -9.644 11.331 22.090 1.00 60.66 91 LYS A O 1
ATOM 735 N N . LYS A 1 92 ? -8.971 12.480 20.278 1.00 58.97 92 LYS A N 1
ATOM 736 C CA . LYS A 1 92 ? -9.427 13.794 20.763 1.00 58.97 92 LYS A CA 1
ATOM 737 C C . LYS A 1 92 ? -10.952 13.912 20.780 1.00 58.97 92 LYS A C 1
ATOM 739 O O . LYS A 1 92 ? -11.488 14.575 21.659 1.00 58.97 92 LYS A O 1
ATOM 744 N N . GLU A 1 93 ? -11.648 13.256 19.854 1.00 55.22 93 GLU A N 1
ATOM 745 C CA . GLU A 1 93 ? -13.118 13.252 19.815 1.00 55.22 93 GLU A CA 1
ATOM 746 C C . GLU A 1 93 ? -13.744 12.395 20.933 1.00 55.22 93 GLU A C 1
ATOM 748 O O . GLU A 1 93 ? -14.802 12.748 21.457 1.00 55.22 93 GLU A O 1
ATOM 753 N N . GLN A 1 94 ? -13.075 11.321 21.376 1.00 50.19 94 GLN A N 1
ATOM 754 C CA . GLN A 1 94 ? -13.538 10.512 22.514 1.00 50.19 94 GLN A CA 1
ATOM 755 C C . GLN A 1 94 ? -13.359 11.192 23.883 1.00 50.19 94 GLN A C 1
ATOM 757 O O . GLN A 1 94 ? -14.190 10.974 24.761 1.00 50.19 94 GLN A O 1
ATOM 762 N N . ASP A 1 95 ? -12.354 12.056 24.060 1.00 46.47 95 ASP A N 1
ATOM 763 C CA . ASP A 1 95 ? -12.174 12.849 25.293 1.00 46.47 95 ASP A CA 1
ATOM 764 C C . ASP A 1 95 ? -13.073 14.107 25.348 1.00 46.47 95 ASP A C 1
ATOM 766 O O . ASP A 1 95 ? -13.127 14.795 26.367 1.00 46.47 95 ASP A O 1
ATOM 770 N N . GLY A 1 96 ? -13.807 14.420 24.271 1.00 46.72 96 GLY A N 1
ATOM 771 C CA . GLY A 1 96 ? -14.659 15.614 24.165 1.00 46.72 96 GLY A CA 1
ATOM 772 C C . GLY A 1 96 ? -16.132 15.427 24.555 1.00 46.72 96 GLY A C 1
ATOM 773 O O . GLY A 1 96 ? -16.858 16.416 24.633 1.00 46.72 96 GLY A O 1
ATOM 774 N N . THR A 1 97 ? -16.594 14.198 24.817 1.00 43.44 97 THR A N 1
ATOM 775 C CA . THR A 1 97 ? -18.014 13.911 25.118 1.00 43.44 97 THR A CA 1
ATOM 776 C C . THR A 1 97 ? -18.194 13.419 26.557 1.00 43.44 97 THR A C 1
ATOM 778 O O . THR A 1 97 ? -18.585 12.285 26.823 1.00 43.44 97 THR A O 1
ATOM 781 N N . SER A 1 98 ? -17.875 14.276 27.525 1.00 45.78 98 SER A N 1
ATOM 782 C CA . SER A 1 98 ? -18.333 14.151 28.917 1.00 45.78 98 SER A CA 1
ATOM 783 C C . SER A 1 98 ? -18.457 15.530 29.557 1.00 45.78 98 SER A C 1
ATOM 785 O O . SER A 1 98 ? -17.799 15.836 30.543 1.00 45.78 98 SER A O 1
ATOM 787 N N . THR A 1 99 ? -19.346 16.361 29.012 1.00 40.19 99 THR A N 1
ATOM 788 C CA . THR A 1 99 ? -19.929 17.465 29.784 1.00 40.19 99 THR A CA 1
ATOM 789 C C . THR A 1 99 ? -21.436 17.445 29.584 1.00 40.19 99 THR A C 1
ATOM 791 O O . THR A 1 99 ? -21.963 17.991 28.622 1.00 40.19 99 THR A O 1
ATOM 794 N N . GLN A 1 100 ? -22.073 16.686 30.478 1.00 41.59 100 GLN A N 1
ATOM 795 C CA . GLN A 1 100 ? -23.403 16.885 31.054 1.00 41.59 100 GLN A CA 1
ATOM 796 C C . GLN A 1 100 ? -24.303 17.935 30.386 1.00 41.59 100 GLN A C 1
ATOM 798 O O . GLN A 1 100 ? -24.097 19.141 30.513 1.00 41.59 100 GLN A O 1
ATOM 803 N N . GLU A 1 101 ? -25.387 17.438 29.792 1.00 48.44 101 GLU A N 1
ATOM 804 C CA . GLU A 1 101 ? -26.661 18.145 29.737 1.00 48.44 101 GLU A CA 1
ATOM 805 C C . GLU A 1 101 ? -27.147 18.408 31.176 1.00 48.44 101 GLU A C 1
ATOM 807 O O . GLU A 1 101 ? -27.340 17.470 31.952 1.00 48.44 101 GLU A O 1
ATOM 812 N N . GLU A 1 102 ? -27.355 19.674 31.535 1.00 46.47 102 GLU A N 1
ATOM 813 C CA . GLU A 1 102 ? -28.160 20.061 32.696 1.00 46.47 102 GLU A CA 1
ATOM 814 C C . GLU A 1 102 ? -29.546 20.489 32.177 1.00 46.47 102 GLU A C 1
ATOM 816 O O . GLU A 1 102 ? -29.627 21.415 31.361 1.00 46.47 102 GLU A O 1
ATOM 821 N N . PRO A 1 103 ? -30.643 19.809 32.565 1.00 60.34 103 PRO A N 1
ATOM 822 C CA . PRO A 1 103 ? -31.983 20.216 32.181 1.00 60.34 103 PRO A CA 1
ATOM 823 C C . PRO A 1 103 ? -32.437 21.404 33.037 1.00 60.34 103 PRO A C 1
ATOM 825 O O . PRO A 1 103 ? -32.169 21.478 34.235 1.00 60.34 103 PRO A O 1
ATOM 828 N N . LYS A 1 104 ? -33.121 22.329 32.370 1.00 55.09 104 LYS A N 1
ATOM 829 C CA . LYS A 1 104 ? -33.656 23.586 32.897 1.00 55.09 104 LYS A CA 1
ATOM 830 C C . LYS A 1 104 ? -34.909 23.391 33.751 1.00 55.09 104 LYS A C 1
ATOM 832 O O . LYS A 1 104 ? -35.693 22.470 33.431 1.00 55.09 104 LYS A O 1
#

Sequence (104 aa):
MSDNSEKPQQETPKELDQNDIHTIQNMAQKILNPNNDNPQINEYIQSTFAYIGQALMKMQTSNDKQATAKEIADDLTQRFEAWVKAREESKKEQDGTSTQEEPK

Foldseek 3Di:
DDDPPDDPPPPDPDQQALVNLVVVLVVQCCVVPVPVPDVVSVVVSVVVSVLVNVLSVCCVPDPDNPVSVVVSVVVVVVVVVVVVVVVVVVVVVVVPPPDDDDDD

pLDDT: mean 74.55, std 15.47, range [40.19, 92.44]

Mean predicted aligned error: 13.15 Å